Protein AF-A0A969U7M1-F1 (afdb_monomer_lite)

Foldseek 3Di:
DQVQLVVCVVVVQLVAAEAEDPVCLVCVVVCVPCPVVVNSLPPPVCNVSSVNHDYYYDNDPCPVVVVVVVVVVVD

Secondary structure (DSSP, 8-state):
-HHHHHHHHHTT-TT-EEE-SSSGGGGHHHHHSSHHHHHHH--GGGHHHHHTS-EEE---TTHHHHHHHHHHHT-

Structure (mmCIF, N/CA/C/O backbone):
data_AF-A0A969U7M1-F1
#
_entry.id   AF-A0A969U7M1-F1
#
loop_
_atom_site.group_PDB
_atom_site.id
_atom_site.type_symbol
_atom_site.label_atom_id
_atom_site.label_alt_id
_atom_site.label_comp_id
_atom_site.label_asym_id
_atom_site.label_entity_id
_atom_site.label_seq_id
_atom_site.pdbx_PDB_ins_code
_atom_site.Cartn_x
_atom_site.Cartn_y
_atom_site.Cartn_z
_atom_site.occupancy
_atom_site.B_iso_or_equiv
_atom_site.auth_seq_id
_atom_site.auth_comp_id
_atom_site.auth_asym_id
_atom_site.auth_atom_id
_atom_site.pdbx_PDB_model_num
ATOM 1 N N . GLY A 1 1 ? -0.336 5.037 5.697 1.00 96.00 1 GLY A N 1
ATOM 2 C CA . GLY A 1 1 ? -1.781 4.982 5.969 1.00 96.00 1 GLY A CA 1
ATOM 3 C C . GLY A 1 1 ? -2.489 6.275 5.616 1.00 96.00 1 GLY A C 1
ATOM 4 O O . GLY A 1 1 ? -3.246 6.281 4.658 1.00 96.00 1 GLY A O 1
ATOM 5 N N . ALA A 1 2 ? -2.234 7.367 6.346 1.00 97.88 2 ALA A N 1
ATOM 6 C CA . ALA A 1 2 ? -3.040 8.594 6.269 1.00 97.88 2 ALA A CA 1
ATOM 7 C C . ALA A 1 2 ? -3.227 9.171 4.852 1.00 97.88 2 ALA A C 1
ATOM 9 O O . ALA A 1 2 ? -4.367 9.434 4.461 1.00 97.88 2 ALA A O 1
ATOM 10 N N . GLU A 1 3 ? -2.146 9.310 4.076 1.00 97.69 3 GLU A N 1
ATOM 11 C CA . GLU A 1 3 ? -2.231 9.801 2.691 1.00 97.69 3 GLU A CA 1
ATOM 12 C C . GLU A 1 3 ? -2.830 8.784 1.722 1.00 97.69 3 GLU A C 1
ATOM 14 O O . GLU A 1 3 ? -3.611 9.149 0.849 1.00 97.69 3 GLU A O 1
ATOM 19 N N . ALA A 1 4 ? -2.551 7.495 1.920 1.00 97.62 4 ALA A N 1
ATOM 20 C CA . ALA A 1 4 ? -3.195 6.431 1.156 1.00 97.62 4 ALA A CA 1
ATOM 21 C C . ALA A 1 4 ? -4.727 6.461 1.333 1.00 97.62 4 ALA A C 1
ATOM 23 O O . ALA A 1 4 ? -5.453 6.320 0.355 1.00 97.62 4 ALA A O 1
ATOM 24 N N . GLY A 1 5 ? -5.219 6.728 2.549 1.00 97.81 5 GLY A N 1
ATOM 25 C CA . GLY A 1 5 ? -6.652 6.891 2.819 1.00 97.81 5 GLY A CA 1
ATOM 26 C C . GLY A 1 5 ? -7.239 8.149 2.171 1.00 97.81 5 GLY A C 1
ATOM 27 O O . GLY A 1 5 ? -8.344 8.105 1.638 1.00 97.81 5 GLY A O 1
ATOM 28 N N . ASN A 1 6 ? -6.491 9.261 2.147 1.00 98.12 6 ASN A N 1
ATOM 29 C CA . ASN A 1 6 ? -6.901 10.462 1.406 1.00 98.12 6 ASN A CA 1
ATOM 30 C C . ASN A 1 6 ? -7.044 10.166 -0.092 1.00 98.12 6 ASN A C 1
ATOM 32 O O . ASN A 1 6 ? -8.038 10.552 -0.702 1.00 98.12 6 ASN A O 1
ATOM 36 N N . LEU A 1 7 ? -6.054 9.493 -0.684 1.00 97.94 7 LEU A N 1
ATOM 37 C CA . LEU A 1 7 ? -6.052 9.150 -2.103 1.00 97.94 7 LEU A CA 1
ATOM 38 C C . LEU A 1 7 ? -7.192 8.188 -2.455 1.00 97.94 7 LEU A C 1
ATOM 40 O O . LEU A 1 7 ? -7.911 8.433 -3.417 1.00 97.94 7 LEU A O 1
ATOM 44 N N . ALA A 1 8 ? -7.401 7.150 -1.643 1.00 97.94 8 ALA A N 1
ATOM 45 C CA . ALA A 1 8 ? -8.468 6.175 -1.847 1.00 97.94 8 ALA A CA 1
ATOM 46 C C . ALA A 1 8 ? -9.863 6.827 -1.862 1.00 97.94 8 ALA A C 1
ATOM 48 O O . ALA A 1 8 ? -10.697 6.477 -2.696 1.00 97.94 8 ALA A O 1
ATOM 49 N N . LEU A 1 9 ? -10.098 7.829 -1.003 1.00 97.19 9 LEU A N 1
ATOM 50 C CA . LEU A 1 9 ? -11.336 8.615 -1.020 1.00 97.19 9 LEU A CA 1
ATOM 51 C C . LEU A 1 9 ? -11.427 9.535 -2.243 1.00 97.19 9 LEU A C 1
ATOM 53 O O . LEU A 1 9 ? -12.472 9.576 -2.885 1.00 97.19 9 LEU A O 1
ATOM 57 N N . LYS A 1 10 ? -10.346 10.247 -2.592 1.00 97.19 10 LYS A N 1
ATOM 58 C CA . LYS A 1 10 ? -10.311 11.154 -3.757 1.00 97.19 10 LYS A CA 1
ATOM 59 C C . LYS A 1 10 ? -10.575 10.423 -5.073 1.00 97.19 10 LYS A C 1
ATOM 61 O O . LYS A 1 10 ? -11.247 10.964 -5.941 1.00 97.19 10 LYS A O 1
ATOM 66 N N . CYS A 1 11 ? -10.039 9.215 -5.212 1.00 96.56 11 CYS A N 1
ATOM 67 C CA . CYS A 1 11 ? -10.151 8.405 -6.422 1.00 96.56 11 CYS A CA 1
ATOM 68 C C . CYS A 1 11 ? -11.305 7.398 -6.375 1.00 96.56 11 CYS A C 1
ATOM 70 O O . CYS A 1 11 ? -11.452 6.632 -7.322 1.00 96.56 11 CYS A O 1
ATOM 72 N N . GLN A 1 12 ? -12.075 7.357 -5.280 1.00 95.00 12 GLN A N 1
ATOM 73 C CA . GLN A 1 12 ? -13.142 6.381 -5.058 1.00 95.00 12 GLN A CA 1
ATOM 74 C C . GLN A 1 12 ? -12.691 4.944 -5.396 1.00 95.00 12 GLN A C 1
ATOM 76 O O . GLN A 1 12 ? -13.328 4.241 -6.177 1.00 95.00 12 GLN A O 1
ATOM 81 N N . SER A 1 13 ? -11.555 4.513 -4.835 1.00 95.06 13 SER A N 1
ATOM 82 C CA . SER A 1 13 ? -10.850 3.272 -5.202 1.00 95.06 13 SER A CA 1
ATOM 83 C C . SER A 1 13 ? -11.545 1.992 -4.700 1.00 95.06 13 SER A C 1
ATOM 85 O O . SER A 1 13 ? -10.964 1.202 -3.961 1.00 95.06 13 SER A O 1
ATOM 87 N N . THR A 1 14 ? -12.795 1.760 -5.103 1.00 92.62 14 THR A N 1
ATOM 88 C CA . THR A 1 14 ? -13.644 0.640 -4.652 1.00 92.62 14 THR A CA 1
ATOM 89 C C . THR A 1 14 ? -13.106 -0.736 -5.045 1.00 92.62 14 THR A C 1
ATOM 91 O O . THR A 1 14 ? -13.251 -1.686 -4.283 1.00 92.62 14 THR A O 1
ATOM 94 N N . ALA A 1 15 ? -12.411 -0.851 -6.181 1.00 93.88 15 ALA A N 1
ATOM 95 C CA . ALA A 1 15 ? -11.710 -2.081 -6.574 1.00 93.88 15 ALA A CA 1
ATOM 96 C C . ALA A 1 15 ? -10.445 -2.361 -5.727 1.00 93.88 15 ALA A C 1
ATOM 98 O O . ALA A 1 15 ? -9.858 -3.451 -5.781 1.00 93.88 15 ALA A O 1
ATOM 99 N N . GLY A 1 16 ? -10.029 -1.380 -4.925 1.00 95.00 16 GLY A N 1
ATOM 100 C CA . GLY A 1 16 ? -8.901 -1.451 -4.013 1.00 95.00 16 GLY A CA 1
ATOM 101 C C . GLY A 1 16 ? -7.764 -0.498 -4.339 1.00 95.00 16 GLY A C 1
ATOM 102 O O . GLY A 1 16 ? -7.711 0.141 -5.389 1.00 95.00 16 GLY A O 1
ATOM 103 N N . LEU A 1 17 ? -6.818 -0.460 -3.408 1.00 96.88 17 LEU A N 1
ATOM 104 C CA . LEU A 1 17 ? -5.584 0.302 -3.469 1.00 96.88 17 LEU A CA 1
ATOM 105 C C . LEU A 1 17 ? -4.392 -0.658 -3.495 1.00 96.88 17 LEU A C 1
ATOM 107 O O . LEU A 1 17 ? -4.276 -1.545 -2.649 1.00 96.88 17 LEU A O 1
ATOM 111 N N . PHE A 1 18 ? -3.475 -0.447 -4.434 1.00 96.50 18 PHE A N 1
ATOM 112 C CA . PHE A 1 18 ? -2.228 -1.200 -4.514 1.00 96.50 18 PHE A CA 1
ATOM 113 C C . PHE A 1 18 ? -1.042 -0.317 -4.119 1.00 96.50 18 PHE A C 1
ATOM 115 O O . PHE A 1 18 ? -0.858 0.772 -4.657 1.00 96.50 18 PHE A O 1
ATOM 122 N N . ILE A 1 19 ? -0.227 -0.796 -3.184 1.00 96.00 19 ILE A N 1
ATOM 123 C CA . ILE A 1 19 ? 1.024 -0.171 -2.761 1.00 96.00 19 ILE A CA 1
ATOM 124 C C . ILE A 1 19 ? 2.152 -0.820 -3.562 1.00 96.00 19 ILE A C 1
ATOM 126 O O . ILE A 1 19 ? 2.465 -1.996 -3.369 1.00 96.00 19 ILE A O 1
ATOM 130 N N . GLY A 1 20 ? 2.733 -0.054 -4.481 1.00 93.69 20 GLY A N 1
ATOM 131 C CA . GLY A 1 20 ? 3.889 -0.459 -5.278 1.00 93.69 20 GLY A CA 1
ATOM 132 C C . GLY A 1 20 ? 5.178 0.261 -4.875 1.00 93.69 20 GLY A C 1
ATOM 133 O O . GLY A 1 20 ? 5.227 0.995 -3.888 1.00 93.69 20 GLY A O 1
ATOM 134 N N . GLY A 1 21 ? 6.221 0.072 -5.686 1.00 88.75 21 GLY A N 1
ATOM 135 C CA . GLY A 1 21 ? 7.542 0.679 -5.501 1.00 88.75 21 GLY A CA 1
ATOM 136 C C . GLY A 1 21 ? 8.534 -0.241 -4.785 1.00 88.75 21 GLY A C 1
ATOM 137 O O . GLY A 1 21 ? 8.149 -1.174 -4.092 1.00 88.75 21 GLY A O 1
ATOM 138 N N . GLY A 1 22 ? 9.834 0.022 -4.945 1.00 89.06 22 GLY A N 1
ATOM 139 C CA . GLY A 1 22 ? 10.892 -0.876 -4.453 1.00 89.06 22 GLY A CA 1
ATOM 140 C C . GLY A 1 22 ? 11.018 -0.965 -2.927 1.00 89.06 22 GLY A C 1
ATOM 141 O O . GLY A 1 22 ? 11.597 -1.922 -2.417 1.00 89.06 22 GLY A O 1
ATOM 142 N N . ILE A 1 23 ? 10.475 0.012 -2.191 1.00 93.25 23 ILE A N 1
ATOM 143 C CA . ILE A 1 23 ? 10.517 0.035 -0.721 1.00 93.25 23 ILE A CA 1
ATOM 144 C C . ILE A 1 23 ? 9.429 -0.864 -0.128 1.00 93.25 23 ILE A C 1
ATOM 146 O O . ILE A 1 23 ? 9.709 -1.602 0.812 1.00 93.25 23 ILE A O 1
ATOM 150 N N . ALA A 1 24 ? 8.208 -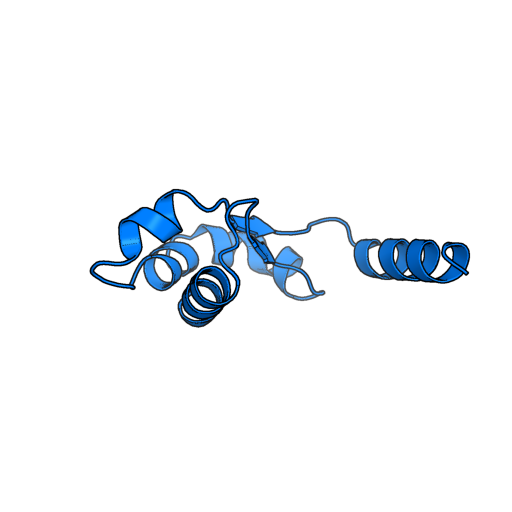0.837 -0.671 1.00 93.44 24 ALA A N 1
ATOM 151 C CA . ALA A 1 24 ? 7.049 -1.483 -0.053 1.00 93.44 24 ALA A CA 1
ATOM 152 C C . ALA A 1 24 ? 7.224 -3.000 0.199 1.00 93.44 24 ALA A C 1
ATOM 154 O O . ALA A 1 24 ? 6.920 -3.428 1.313 1.00 93.44 24 ALA A O 1
ATOM 155 N N . PRO A 1 25 ? 7.787 -3.805 -0.728 1.00 94.06 25 PRO A N 1
ATOM 156 C CA . PRO A 1 25 ? 8.082 -5.216 -0.468 1.00 94.06 25 PRO A CA 1
ATOM 157 C C . PR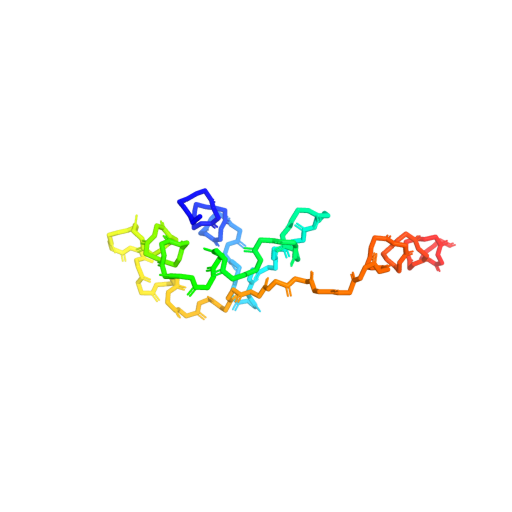O A 1 25 ? 9.116 -5.433 0.643 1.00 94.06 25 PRO A C 1
ATOM 159 O O . PRO A 1 25 ? 9.027 -6.406 1.381 1.00 94.06 25 PRO A O 1
ATOM 162 N N . ARG A 1 26 ? 10.089 -4.521 0.790 1.00 94.31 26 ARG A N 1
ATOM 163 C CA . ARG A 1 26 ? 11.175 -4.631 1.783 1.00 94.31 26 ARG A CA 1
ATOM 164 C C . ARG A 1 26 ? 10.722 -4.311 3.205 1.00 94.31 26 ARG A C 1
ATOM 166 O O . ARG A 1 26 ? 11.375 -4.727 4.152 1.00 94.31 26 ARG A O 1
ATOM 173 N N . ILE A 1 27 ? 9.630 -3.561 3.351 1.00 95.56 27 ILE A N 1
ATOM 174 C CA . ILE A 1 27 ? 9.059 -3.170 4.647 1.00 95.56 27 ILE A CA 1
ATOM 175 C C . ILE A 1 27 ? 7.687 -3.812 4.889 1.00 95.56 27 ILE A C 1
ATOM 177 O O . ILE A 1 27 ? 6.900 -3.288 5.675 1.00 95.56 27 ILE A O 1
ATOM 181 N N . VAL A 1 28 ? 7.366 -4.916 4.205 1.00 95.56 28 VAL A N 1
ATOM 182 C CA . VAL A 1 28 ? 6.021 -5.514 4.240 1.00 95.56 28 VAL A CA 1
ATOM 183 C C . VAL A 1 28 ? 5.579 -5.881 5.659 1.00 95.56 28 VAL A C 1
ATOM 185 O O . VAL A 1 28 ? 4.448 -5.579 6.029 1.00 95.56 28 VAL A O 1
ATOM 188 N N . GLU A 1 29 ? 6.483 -6.405 6.490 1.00 96.31 29 GLU A N 1
ATOM 189 C CA . GLU A 1 29 ? 6.203 -6.708 7.900 1.00 96.31 29 GLU A CA 1
ATOM 190 C C . GLU A 1 29 ? 5.804 -5.446 8.673 1.00 96.31 29 GLU A C 1
ATOM 192 O O . GLU A 1 29 ? 4.843 -5.445 9.439 1.00 96.31 29 GLU A O 1
ATOM 197 N N . LYS A 1 30 ? 6.477 -4.322 8.396 1.00 95.88 30 LYS A N 1
ATOM 198 C CA . LYS A 1 30 ? 6.147 -3.027 8.996 1.00 95.88 30 LYS A CA 1
ATOM 199 C C . LYS A 1 30 ? 4.824 -2.462 8.482 1.00 95.88 30 LYS A C 1
ATOM 201 O O . LYS A 1 30 ? 4.152 -1.744 9.206 1.00 95.88 30 LYS A O 1
ATOM 206 N N . LEU A 1 31 ? 4.426 -2.768 7.248 1.00 95.88 31 LEU A N 1
ATOM 207 C CA . LEU A 1 31 ? 3.106 -2.393 6.727 1.00 95.88 31 LEU A CA 1
ATOM 208 C C . LEU A 1 31 ? 1.981 -3.245 7.340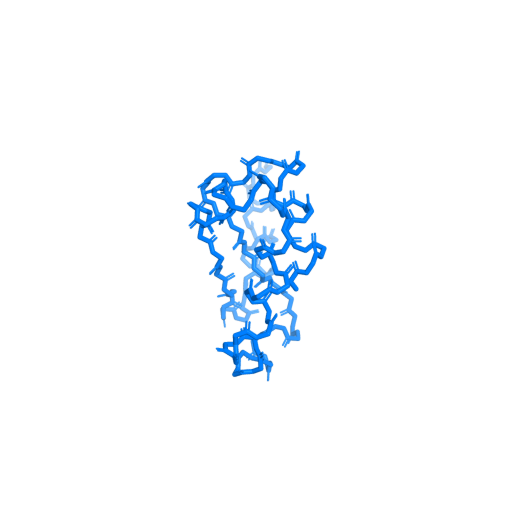 1.00 95.88 31 LEU A C 1
ATOM 210 O O . LEU A 1 31 ? 0.843 -2.780 7.418 1.00 95.88 31 LEU A O 1
ATOM 214 N N . GLN A 1 32 ? 2.297 -4.466 7.777 1.00 95.88 32 GLN A N 1
ATOM 215 C CA . GLN A 1 32 ? 1.363 -5.418 8.381 1.00 95.88 32 GLN A CA 1
ATOM 216 C C . GLN A 1 32 ? 1.215 -5.270 9.902 1.00 95.88 32 GLN A C 1
ATOM 218 O O . GLN A 1 32 ? 0.294 -5.848 10.470 1.00 95.88 32 GLN A O 1
ATOM 223 N N . ASP A 1 33 ? 2.038 -4.445 10.557 1.00 96.31 33 ASP A N 1
ATOM 224 C CA . ASP A 1 33 ? 2.006 -4.207 12.012 1.00 96.31 33 ASP A CA 1
ATOM 225 C C . ASP A 1 33 ? 0.730 -3.503 12.530 1.00 96.31 33 ASP A C 1
ATOM 227 O O . ASP A 1 33 ? 0.573 -3.271 13.727 1.00 96.31 33 ASP A O 1
ATOM 231 N N . GLY A 1 34 ? -0.181 -3.137 11.625 1.00 96.69 34 GLY A N 1
ATOM 232 C CA . GLY A 1 34 ? -1.451 -2.483 11.925 1.00 96.69 34 GLY A CA 1
ATOM 233 C C . GLY A 1 34 ? -1.385 -0.955 11.979 1.00 96.69 34 GLY A C 1
ATOM 234 O O . GLY A 1 34 ? -2.422 -0.306 11.805 1.00 96.69 34 GLY A O 1
ATOM 235 N N . ALA A 1 35 ? -0.207 -0.340 12.119 1.00 97.94 35 ALA A N 1
ATOM 236 C CA . ALA A 1 35 ? -0.067 1.118 12.144 1.00 97.94 35 ALA A CA 1
ATOM 237 C C . ALA A 1 35 ? -0.466 1.737 10.798 1.00 97.94 35 ALA A C 1
ATOM 239 O O . ALA A 1 35 ? -1.137 2.775 10.747 1.00 97.94 35 ALA A O 1
ATOM 240 N N . PHE A 1 36 ? -0.119 1.069 9.690 1.00 98.00 36 PHE A N 1
ATOM 241 C CA . PHE A 1 36 ? -0.525 1.511 8.359 1.00 98.00 36 PHE A CA 1
ATOM 242 C C . PHE A 1 36 ? -2.050 1.579 8.230 1.00 98.00 36 PHE A C 1
ATOM 244 O O . PHE A 1 36 ? -2.572 2.623 7.821 1.00 98.00 36 PHE A O 1
ATOM 251 N N . MET A 1 37 ? -2.746 0.490 8.578 1.00 98.00 37 MET A N 1
ATOM 252 C CA . MET A 1 37 ? -4.201 0.390 8.439 1.00 98.00 37 MET A CA 1
ATOM 253 C C . MET A 1 37 ? -4.930 1.289 9.433 1.00 98.00 37 MET A C 1
ATOM 255 O O . MET A 1 37 ? -5.893 1.949 9.054 1.00 98.00 37 MET A O 1
ATOM 259 N N . SER A 1 38 ? -4.417 1.427 10.656 1.00 98.31 38 SER A N 1
ATOM 260 C CA . SER A 1 38 ? -4.954 2.368 11.646 1.00 98.31 38 SER A CA 1
ATOM 261 C C . SER A 1 38 ? -4.943 3.803 11.111 1.00 98.31 38 SER A C 1
ATOM 263 O O . SER A 1 38 ? -5.959 4.493 11.146 1.00 98.31 38 SER A O 1
ATOM 265 N N . ALA A 1 39 ? -3.825 4.237 10.519 1.00 98.38 39 ALA A N 1
ATOM 266 C CA . ALA A 1 39 ? -3.725 5.559 9.904 1.00 98.38 39 ALA A CA 1
ATOM 267 C C . ALA A 1 39 ? -4.531 5.685 8.595 1.00 98.38 39 ALA A C 1
ATOM 269 O O . ALA A 1 39 ? -4.993 6.775 8.267 1.00 98.38 39 ALA A O 1
ATOM 270 N N . PHE A 1 40 ? -4.682 4.601 7.826 1.00 98.44 40 PHE A N 1
ATOM 271 C CA . PHE A 1 40 ? -5.506 4.568 6.610 1.00 98.44 40 PHE A CA 1
ATOM 272 C C . PHE A 1 40 ? -6.984 4.803 6.940 1.00 98.44 40 PHE A C 1
ATOM 274 O O . PHE A 1 40 ? -7.610 5.671 6.340 1.00 98.44 40 PHE A O 1
ATOM 281 N N . LEU A 1 41 ? -7.503 4.105 7.953 1.00 98.31 41 LEU A N 1
ATOM 282 C CA . LEU A 1 41 ? -8.905 4.151 8.376 1.00 98.31 41 LEU A CA 1
ATOM 283 C C . LEU A 1 41 ? -9.271 5.384 9.219 1.00 98.31 41 LEU A C 1
ATOM 285 O O . LEU A 1 41 ? -10.454 5.633 9.462 1.00 98.31 41 LEU A O 1
ATOM 289 N N . ALA A 1 42 ? -8.289 6.178 9.656 1.00 98.31 42 ALA A N 1
ATOM 290 C CA . ALA A 1 4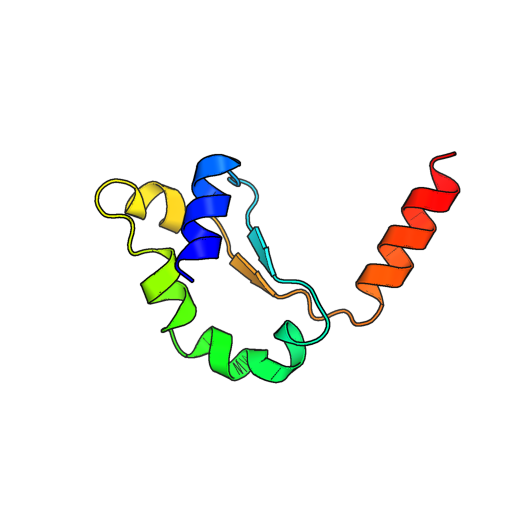2 ? -8.481 7.378 10.473 1.00 98.31 42 ALA A CA 1
ATOM 291 C C . ALA A 1 42 ? -9.087 8.557 9.676 1.00 98.31 42 ALA A C 1
ATOM 293 O O . ALA A 1 42 ? -8.459 9.602 9.508 1.00 98.31 42 ALA A O 1
ATOM 294 N N . LYS A 1 43 ? -10.317 8.387 9.167 1.00 97.12 43 LYS A N 1
ATOM 295 C CA . LYS A 1 43 ? -11.075 9.379 8.373 1.00 97.12 43 LYS A CA 1
ATOM 296 C C . LYS A 1 43 ? -12.492 9.635 8.902 1.00 97.12 43 LYS A C 1
ATOM 298 O O . LYS A 1 43 ? -13.386 10.018 8.146 1.00 97.12 43 LYS A O 1
ATOM 303 N N . GLY A 1 44 ? -12.702 9.438 10.207 1.00 96.81 44 GLY A N 1
ATOM 304 C CA . GLY A 1 44 ? -13.963 9.737 10.895 1.00 96.81 44 GLY A CA 1
ATOM 305 C C . GLY A 1 44 ? -15.169 9.112 10.192 1.00 96.81 44 GLY A C 1
ATOM 306 O O . GLY A 1 44 ? -15.194 7.910 9.950 1.00 96.81 44 GLY A O 1
ATOM 307 N N . ARG A 1 45 ? -16.139 9.943 9.792 1.00 97.25 45 ARG A N 1
ATOM 308 C CA . ARG A 1 45 ? -17.355 9.520 9.072 1.00 97.25 45 ARG A CA 1
ATOM 309 C C . ARG A 1 45 ? -17.109 8.744 7.770 1.00 97.25 45 ARG A C 1
ATOM 311 O O . ARG A 1 45 ? -18.002 8.043 7.317 1.00 97.25 45 ARG A O 1
ATOM 318 N N . MET A 1 46 ? -15.931 8.877 7.156 1.00 97.19 46 MET A N 1
ATOM 319 C CA . MET A 1 46 ? -15.570 8.179 5.914 1.00 97.19 46 MET A CA 1
ATOM 320 C C . MET A 1 46 ? -14.892 6.825 6.166 1.00 97.19 46 MET A C 1
ATOM 322 O O . MET A 1 46 ? -14.542 6.133 5.213 1.00 97.19 46 MET A O 1
ATOM 326 N N . ARG A 1 47 ? -14.693 6.435 7.432 1.00 98.00 47 ARG A N 1
ATOM 327 C CA . ARG A 1 47 ? -14.046 5.172 7.806 1.00 98.00 47 ARG A CA 1
ATOM 328 C C . ARG A 1 47 ? -14.718 3.959 7.162 1.00 98.00 47 ARG A C 1
ATOM 330 O O . ARG A 1 47 ? -14.014 3.139 6.590 1.00 98.00 47 ARG A O 1
ATOM 337 N N . SER A 1 48 ? -16.048 3.882 7.195 1.00 97.00 48 SER A N 1
ATOM 338 C CA . SER A 1 48 ? -16.806 2.754 6.632 1.00 97.00 48 SER A CA 1
ATOM 339 C C . SER A 1 48 ? -16.572 2.567 5.130 1.00 97.00 48 SER A C 1
ATOM 341 O O . SER A 1 48 ? -16.498 1.440 4.651 1.00 97.00 48 SER A O 1
ATOM 343 N N . LEU A 1 49 ? -16.388 3.663 4.385 1.00 96.12 49 LEU A N 1
ATOM 344 C CA . LEU A 1 49 ? -16.047 3.600 2.963 1.00 96.12 49 LEU A CA 1
ATOM 345 C C . LEU A 1 49 ? -14.659 2.995 2.747 1.00 96.12 49 LEU A C 1
ATOM 347 O O . LEU A 1 49 ? -14.472 2.211 1.824 1.00 96.12 49 LEU A O 1
ATOM 351 N N . LEU A 1 50 ? -13.694 3.347 3.597 1.00 97.50 50 LEU A N 1
ATOM 352 C CA . LEU A 1 50 ? -12.3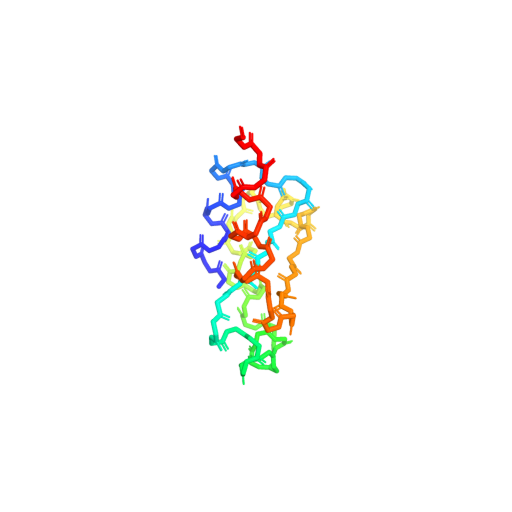31 2.827 3.509 1.00 97.50 50 LEU A CA 1
ATOM 353 C C . LEU A 1 50 ? -12.210 1.380 3.994 1.00 97.50 50 LEU A C 1
ATOM 355 O O . LEU A 1 50 ? -11.392 0.644 3.455 1.00 97.50 50 LEU A O 1
ATOM 359 N N . GLU A 1 51 ? -13.025 0.952 4.959 1.00 96.88 51 GLU A N 1
ATOM 360 C CA . GLU A 1 51 ? -13.077 -0.449 5.409 1.00 96.88 51 GLU A CA 1
ATOM 361 C C . GLU A 1 51 ? -13.520 -1.401 4.287 1.00 96.88 51 GLU A C 1
ATOM 363 O O . GLU A 1 51 ? -13.081 -2.547 4.249 1.00 96.88 51 GLU A O 1
ATOM 368 N N . ALA A 1 52 ? -14.327 -0.918 3.338 1.00 96.12 52 ALA A N 1
ATOM 369 C CA . ALA A 1 52 ? -14.738 -1.684 2.164 1.00 96.12 52 ALA A CA 1
ATOM 370 C C . ALA A 1 52 ? -13.676 -1.733 1.043 1.00 96.12 52 ALA A C 1
ATOM 372 O O . ALA A 1 52 ? -13.826 -2.508 0.099 1.00 96.12 52 ALA A O 1
ATOM 373 N N . MET A 1 53 ? -12.615 -0.918 1.110 1.00 97.25 53 MET A N 1
ATOM 374 C CA . MET A 1 53 ? -11.587 -0.840 0.067 1.00 97.25 53 MET A CA 1
ATOM 375 C C . MET A 1 53 ? -10.399 -1.754 0.401 1.00 97.25 53 MET A C 1
ATOM 377 O O . MET A 1 53 ? -9.681 -1.496 1.370 1.00 97.25 53 MET A O 1
ATOM 381 N N . PRO A 1 54 ? -10.115 -2.796 -0.403 1.00 96.56 54 PRO A N 1
ATOM 382 C CA . PRO A 1 54 ? -8.985 -3.671 -0.125 1.00 96.56 54 PRO A CA 1
ATOM 383 C C . PRO A 1 54 ? -7.657 -2.952 -0.383 1.00 96.56 54 PRO A C 1
ATOM 385 O O . PRO A 1 54 ? -7.468 -2.347 -1.437 1.00 96.56 54 PRO A O 1
ATOM 388 N N . VAL A 1 55 ? -6.707 -3.073 0.545 1.00 97.44 55 VAL A N 1
ATOM 389 C CA . VAL A 1 55 ? -5.333 -2.573 0.385 1.0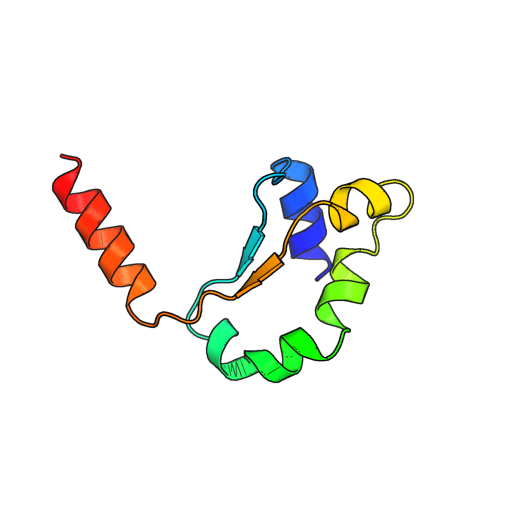0 97.44 55 VAL A CA 1
ATOM 390 C C . VAL A 1 55 ? -4.389 -3.754 0.176 1.00 97.44 55 VAL A C 1
ATOM 392 O O . VAL A 1 55 ? -4.368 -4.683 0.980 1.00 97.44 55 VAL A O 1
ATOM 395 N N . ARG A 1 56 ? -3.601 -3.734 -0.902 1.00 96.94 56 ARG A N 1
ATOM 396 C CA . ARG A 1 56 ? -2.663 -4.811 -1.263 1.00 96.94 56 ARG A CA 1
ATOM 397 C C . ARG A 1 56 ? -1.270 -4.258 -1.526 1.00 96.94 56 ARG A C 1
ATOM 399 O O . ARG A 1 56 ? -1.134 -3.174 -2.082 1.00 96.94 56 ARG A O 1
ATOM 406 N N . VAL A 1 57 ? -0.234 -5.012 -1.174 1.00 96.94 57 VAL A N 1
ATOM 407 C CA . VAL A 1 57 ? 1.156 -4.693 -1.533 1.00 96.94 57 VAL A CA 1
ATOM 408 C C . VAL A 1 57 ? 1.538 -5.504 -2.764 1.00 96.94 57 VAL A C 1
ATOM 410 O O . VAL A 1 57 ? 1.290 -6.707 -2.822 1.00 96.94 57 VAL A O 1
ATOM 413 N N . ILE A 1 58 ? 2.129 -4.850 -3.757 1.00 96.69 58 ILE A N 1
ATOM 414 C CA . ILE A 1 58 ? 2.651 -5.521 -4.945 1.00 96.69 58 ILE A CA 1
ATOM 415 C C . ILE A 1 58 ? 4.008 -6.126 -4.591 1.00 96.69 58 ILE A C 1
ATOM 417 O O . ILE A 1 58 ? 4.957 -5.391 -4.343 1.00 96.69 58 ILE A O 1
ATOM 421 N N . LEU A 1 59 ? 4.101 -7.457 -4.587 1.00 95.69 59 LEU A N 1
ATOM 422 C CA . LEU A 1 59 ? 5.335 -8.181 -4.248 1.00 95.69 59 LEU A CA 1
ATOM 423 C C . LEU A 1 59 ? 6.161 -8.602 -5.472 1.00 95.69 59 LEU A C 1
ATOM 425 O O . LEU A 1 59 ? 7.304 -9.017 -5.326 1.00 95.69 59 LEU A O 1
ATOM 429 N N . ASN A 1 60 ? 5.595 -8.497 -6.675 1.00 94.19 60 ASN A N 1
ATOM 430 C CA . ASN A 1 60 ? 6.289 -8.848 -7.909 1.00 94.19 60 ASN A CA 1
ATOM 431 C C . ASN A 1 60 ? 7.302 -7.747 -8.279 1.00 94.19 60 ASN A C 1
ATOM 433 O O . ASN A 1 60 ? 6.923 -6.623 -8.620 1.00 94.19 60 ASN A O 1
ATOM 437 N N . ASP A 1 61 ? 8.587 -8.084 -8.233 1.00 91.06 61 ASP A N 1
ATOM 438 C CA . ASP A 1 61 ? 9.727 -7.212 -8.541 1.00 91.06 61 ASP A CA 1
ATOM 439 C C . ASP A 1 61 ? 9.744 -6.728 -9.999 1.00 91.06 61 ASP A C 1
ATOM 441 O O . ASP A 1 61 ? 10.183 -5.614 -10.291 1.00 91.06 61 ASP A O 1
ATOM 445 N N . LYS A 1 62 ? 9.184 -7.520 -10.915 1.00 93.00 62 LYS A N 1
ATOM 446 C CA . LYS A 1 62 ? 9.077 -7.200 -12.342 1.00 93.00 62 LYS A CA 1
ATOM 447 C C . LYS A 1 62 ? 7.871 -6.333 -12.683 1.00 93.00 62 LYS A C 1
ATOM 449 O O . LYS A 1 62 ? 7.710 -5.993 -13.850 1.00 93.00 62 LYS A O 1
ATOM 454 N N . THR A 1 63 ? 7.032 -5.938 -11.721 1.00 95.06 63 THR A N 1
ATOM 455 C CA . THR A 1 63 ? 5.784 -5.197 -12.010 1.00 95.06 63 THR A CA 1
ATOM 456 C C . THR A 1 63 ? 6.014 -3.945 -12.859 1.00 95.06 63 THR A C 1
ATOM 458 O O . THR A 1 63 ? 5.260 -3.703 -13.798 1.00 95.06 63 THR A O 1
ATOM 461 N N . ALA A 1 64 ? 7.069 -3.173 -12.579 1.00 93.06 64 ALA A N 1
ATOM 462 C CA . ALA A 1 64 ? 7.389 -1.979 -13.364 1.00 93.06 64 ALA A CA 1
ATOM 463 C C . ALA A 1 64 ? 7.747 -2.320 -14.823 1.00 93.06 64 ALA A C 1
ATOM 465 O O . ALA A 1 64 ? 7.276 -1.655 -15.743 1.00 93.06 64 ALA A O 1
ATOM 466 N N . LEU A 1 65 ? 8.527 -3.387 -15.037 1.00 94.88 65 LEU A N 1
ATOM 467 C CA . LEU A 1 65 ? 8.901 -3.860 -16.374 1.00 94.88 65 LEU A CA 1
ATOM 468 C C . LEU A 1 65 ? 7.696 -4.428 -17.131 1.00 94.88 65 LEU A C 1
ATOM 470 O O . LEU A 1 65 ? 7.543 -4.158 -18.315 1.00 94.88 65 LEU A O 1
ATOM 474 N N . LEU A 1 66 ? 6.820 -5.170 -16.449 1.00 95.69 66 LEU A N 1
ATOM 475 C CA . LEU A 1 66 ? 5.584 -5.699 -17.033 1.00 95.69 66 LEU A CA 1
ATOM 476 C C . LEU A 1 66 ? 4.645 -4.571 -17.475 1.00 95.69 66 LEU A C 1
ATOM 478 O O . LEU A 1 66 ? 4.104 -4.624 -18.575 1.00 95.69 66 LEU A O 1
ATOM 482 N N . GLY A 1 67 ? 4.490 -3.533 -16.648 1.00 94.25 67 GLY A N 1
ATOM 483 C CA . GLY A 1 67 ? 3.708 -2.349 -17.005 1.00 94.25 67 GLY A CA 1
ATOM 484 C C . GLY A 1 67 ? 4.291 -1.605 -18.208 1.00 94.25 67 GLY A C 1
ATOM 485 O O . GLY A 1 67 ? 3.546 -1.228 -19.109 1.00 94.25 67 GLY A O 1
ATOM 486 N N . ALA A 1 68 ? 5.618 -1.451 -18.261 1.00 95.69 68 ALA A N 1
ATOM 487 C CA . ALA A 1 68 ? 6.302 -0.835 -19.397 1.00 95.69 68 ALA A CA 1
ATOM 488 C C . ALA A 1 68 ? 6.146 -1.655 -20.689 1.00 95.69 68 ALA A C 1
ATOM 490 O O . ALA A 1 68 ? 5.848 -1.088 -21.736 1.00 95.69 68 ALA A O 1
ATOM 491 N N . ALA A 1 69 ? 6.294 -2.982 -20.613 1.00 97.25 69 ALA A N 1
ATOM 492 C CA . ALA A 1 69 ? 6.097 -3.876 -21.752 1.00 97.25 69 ALA A CA 1
ATOM 493 C C . ALA A 1 69 ? 4.662 -3.792 -22.293 1.00 97.25 69 ALA A C 1
ATOM 495 O O . ALA A 1 69 ? 4.478 -3.631 -23.494 1.00 97.25 69 ALA A O 1
ATOM 496 N N . LEU A 1 70 ? 3.656 -3.819 -21.410 1.00 97.06 70 LEU A N 1
ATOM 497 C CA . LEU A 1 70 ? 2.251 -3.678 -21.800 1.00 97.06 70 LEU A CA 1
ATOM 498 C C . LEU A 1 70 ? 1.972 -2.325 -22.467 1.00 97.06 70 LEU A C 1
ATOM 500 O O . LEU A 1 70 ? 1.278 -2.268 -23.478 1.00 97.06 70 LEU A O 1
ATOM 504 N N . ALA A 1 71 ? 2.519 -1.240 -21.914 1.00 96.19 71 ALA A N 1
ATOM 505 C CA . ALA A 1 71 ? 2.373 0.090 -22.496 1.00 96.19 71 ALA A CA 1
ATOM 506 C C . ALA A 1 71 ? 3.029 0.188 -23.884 1.00 96.19 71 ALA A C 1
ATOM 508 O O . ALA A 1 71 ? 2.485 0.853 -24.758 1.00 96.19 71 ALA A O 1
ATOM 509 N N . ALA A 1 72 ? 4.162 -0.489 -24.100 1.00 96.06 72 ALA A N 1
ATOM 510 C CA . ALA A 1 72 ? 4.859 -0.503 -25.384 1.00 96.06 72 ALA A CA 1
ATOM 511 C C . ALA A 1 72 ? 4.113 -1.291 -26.474 1.00 96.06 72 ALA A C 1
ATOM 513 O O . ALA A 1 72 ? 4.200 -0.917 -27.636 1.00 96.06 72 ALA A O 1
ATOM 514 N N . THR A 1 73 ? 3.380 -2.354 -26.119 1.00 95.56 73 THR A N 1
ATOM 515 C CA . THR A 1 73 ? 2.588 -3.156 -27.075 1.00 95.56 73 THR A CA 1
ATOM 516 C C . THR A 1 73 ? 1.173 -2.625 -27.308 1.00 95.56 73 THR A C 1
ATOM 518 O O . THR A 1 73 ? 0.429 -3.200 -28.095 1.00 95.56 73 THR A O 1
ATOM 521 N N . ALA A 1 74 ? 0.753 -1.600 -26.562 1.00 83.25 74 ALA A N 1
ATOM 522 C CA . ALA A 1 74 ? -0.552 -0.960 -26.726 1.00 83.25 74 ALA A CA 1
ATOM 523 C C . ALA A 1 74 ? -0.568 0.099 -27.851 1.00 83.25 74 ALA A C 1
ATOM 525 O O . ALA A 1 74 ? -1.627 0.662 -28.130 1.00 83.25 74 ALA A O 1
ATOM 526 N N . TYR A 1 75 ? 0.591 0.354 -28.466 1.00 53.78 75 TYR A N 1
ATOM 527 C CA . TYR A 1 75 ? 0.783 1.139 -29.689 1.00 53.78 75 TYR A CA 1
ATOM 528 C C . TYR A 1 75 ? 1.070 0.209 -30.869 1.00 53.78 75 TYR A C 1
ATOM 530 O O . TYR A 1 75 ? 0.721 0.606 -32.002 1.00 53.78 75 TYR A O 1
#

pLDDT: mean 95.29, std 5.41, range [53.78, 98.44]

Sequence (75 aa):
GAEAGNLALKCQSTAGLFIGGGIAPRIVEKLQDGAFMSAFLAKGRMRSLLEAMPVRVILNDKTALLGAALAATAY

Radius of gyration: 14.21 Å; chains: 1; bounding box: 28×20×42 Å